Protein AF-A0A948F9Q5-F1 (afdb_monomer)

Nearest PDB structures (foldseek):
  5nik-assembly1_J  TM=5.880E-01  e=9.336E-04  Escherichia coli K-12
  5ws4-assembly1_B  TM=8.488E-01  e=9.888E-02  Acinetobacter baumannii
  5c59-assembly6_F  TM=6.216E-01  e=3.852E-01  Escherichia coli 536
  5c59-assembly2_B  TM=6.598E-01  e=6.061E-01  Escherichia coli 536
  3e0j-assembly1_H  TM=4.168E-01  e=5.847E+00  Homo sapiens

Mean predicted aligned error: 11.66 Å

Foldseek 3Di:
DVVVVVVVVVVVVCVVPVVVNVVVVVVVVVVVVVVVVVVVVVVVVVVVVVVVVVLQPPDDDDDDQDPPDPVDDDDDPPRPRPDDVVNQVVVVVVPPDPDTKDKDWDWDWDDDDPDIDIDIDIDMDQCVCVNRVDDDPDDDTDDPVNVVVPPD

Radius of gyration: 31.32 Å; Cα contacts (8 Å, |Δi|>4): 80; chains: 1; bounding box: 68×40×80 Å

pLDDT: mean 83.12, std 12.43, range [38.78, 97.75]

Sequence (152 aa):
MFRQDLFKNSSESLRRNKSRSALTILGIVIGIAAVIMMLSIGQSAEGLILNEVANLGSDLVFVEPSSGDPTSGPPSPFIEQTITNDDRDAVKKSGFFSEVTSVVTSSATVTRGEETVISQINGADPELSLIFPADIDRGRDLADSDVESYAK

Secondary structure (DSSP, 8-state):
-HHHHHHHHHHHHHHHTHHHHHHHHHHHHHHHHHHHHHHHHHHHHHHHHHHHHHHT-TT--------S-TTS-SPPTT------HHHHHHHHHTSS-S----EEEEEEEEEETTEEEEEEEEEE-TTHHHHS----SSS----HHHHHHH--

Solvent-accessible surface area (backbone atoms only — not comparable to full-atom values): 9714 Å² total; per-residue (Å²): 109,73,73,58,55,51,54,50,55,52,55,50,55,47,64,72,42,45,69,63,50,50,53,55,51,49,51,51,52,52,51,53,49,52,53,52,53,52,51,54,52,52,55,49,54,50,51,53,53,51,49,56,52,55,70,63,45,98,85,71,82,89,87,75,77,70,75,90,46,100,82,66,72,76,88,58,97,76,54,73,79,76,74,50,71,67,56,52,52,51,53,50,68,64,67,84,50,96,75,77,64,62,78,49,79,45,78,44,82,48,72,60,90,93,49,73,46,80,42,80,45,75,48,63,47,52,57,43,50,77,76,52,75,67,89,74,90,75,89,77,79,67,46,70,70,58,56,65,72,65,75,118

Structure (mmCIF, N/CA/C/O backbone):
data_AF-A0A948F9Q5-F1
#
_entry.id   AF-A0A948F9Q5-F1
#
loop_
_atom_site.group_PDB
_atom_site.id
_atom_site.type_symbol
_atom_site.label_atom_id
_atom_site.label_alt_id
_atom_site.label_comp_id
_atom_site.label_asym_id
_atom_site.label_entity_id
_atom_site.label_seq_id
_atom_site.pdbx_PDB_ins_code
_atom_site.Cartn_x
_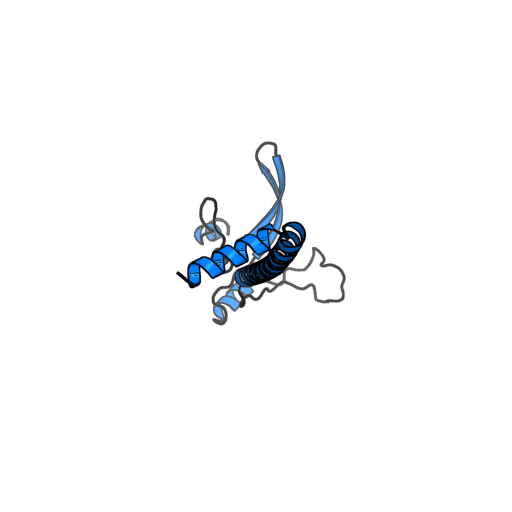atom_site.Cartn_y
_atom_site.Cartn_z
_atom_site.occupancy
_atom_site.B_iso_or_equiv
_atom_site.auth_seq_id
_atom_site.auth_comp_id
_atom_site.auth_asym_id
_atom_site.auth_atom_id
_atom_site.pdbx_PDB_model_num
ATOM 1 N N . MET A 1 1 ? -39.677 -21.533 41.665 1.00 62.62 1 MET A N 1
ATOM 2 C CA . MET A 1 1 ? -40.287 -20.401 42.389 1.00 62.62 1 MET A CA 1
ATOM 3 C C . MET A 1 1 ? -39.220 -19.396 42.825 1.00 62.62 1 MET A C 1
ATOM 5 O O . MET A 1 1 ? -39.075 -18.400 42.137 1.00 62.62 1 MET A O 1
ATOM 9 N N . PHE A 1 2 ? -38.325 -19.735 43.765 1.00 73.25 2 PHE A N 1
ATOM 10 C CA . PHE A 1 2 ? -37.250 -18.847 44.267 1.00 73.25 2 PHE A CA 1
ATOM 11 C C . PHE A 1 2 ? -36.438 -18.058 43.215 1.00 73.25 2 PHE A C 1
ATOM 13 O O . PHE A 1 2 ? -36.174 -16.873 43.398 1.00 73.25 2 PHE A O 1
ATOM 20 N N . ARG A 1 3 ? -36.042 -18.680 42.091 1.00 71.31 3 ARG A N 1
ATOM 21 C CA . ARG A 1 3 ? -35.255 -17.996 41.038 1.00 71.31 3 ARG A CA 1
ATOM 22 C C . ARG A 1 3 ? -36.038 -16.889 40.317 1.00 71.31 3 ARG A C 1
ATOM 24 O O . ARG A 1 3 ? -35.433 -15.914 39.885 1.00 71.31 3 ARG A O 1
ATOM 31 N N . GLN A 1 4 ? -37.357 -17.034 40.187 1.00 80.75 4 GLN A N 1
ATOM 32 C CA . GLN A 1 4 ? -38.214 -16.036 39.538 1.00 80.75 4 GLN A CA 1
ATOM 33 C C . GLN A 1 4 ? -38.467 -14.845 40.467 1.00 80.75 4 GLN A C 1
ATOM 35 O O . GLN A 1 4 ? -38.426 -13.704 40.012 1.00 80.75 4 GLN A O 1
ATOM 40 N N . ASP A 1 5 ? -38.637 -15.102 41.765 1.00 83.19 5 ASP A N 1
ATOM 41 C CA . ASP A 1 5 ? -38.868 -14.059 42.771 1.00 83.19 5 ASP A CA 1
ATOM 42 C C . ASP A 1 5 ? -37.640 -13.149 42.940 1.00 83.19 5 ASP A C 1
ATOM 44 O O . ASP A 1 5 ? -37.773 -11.927 43.013 1.00 83.19 5 ASP A O 1
ATOM 48 N N . LEU A 1 6 ? -36.430 -13.723 42.896 1.00 86.56 6 LEU A N 1
ATOM 49 C CA . LEU A 1 6 ? -35.174 -12.963 42.923 1.00 86.56 6 LEU A CA 1
ATOM 50 C C . LEU A 1 6 ? -35.042 -12.024 41.718 1.00 86.56 6 LEU A C 1
ATOM 52 O O . LEU A 1 6 ? -34.763 -10.839 41.888 1.00 86.56 6 LEU A O 1
ATOM 56 N N . PHE A 1 7 ? -35.295 -12.524 40.504 1.00 86.25 7 PHE A N 1
ATOM 57 C CA . PHE A 1 7 ? -35.206 -11.709 39.290 1.00 86.25 7 PHE A CA 1
ATOM 58 C C . PHE A 1 7 ? -36.232 -10.566 39.298 1.00 86.25 7 PHE A C 1
ATOM 60 O O . PHE A 1 7 ? -35.916 -9.430 38.937 1.00 86.25 7 PHE A O 1
ATOM 67 N N . LYS A 1 8 ? -37.451 -10.848 39.776 1.00 84.62 8 LYS A N 1
ATOM 68 C CA . LYS A 1 8 ? -38.533 -9.867 39.896 1.00 84.62 8 LYS A CA 1
ATOM 69 C C . LYS A 1 8 ? -38.165 -8.753 40.884 1.00 84.62 8 LYS A C 1
ATOM 71 O O . LYS A 1 8 ? -38.186 -7.585 40.494 1.00 84.62 8 LYS A O 1
ATOM 76 N N . ASN A 1 9 ? -37.695 -9.108 42.081 1.00 83.38 9 ASN A N 1
ATOM 77 C CA . ASN A 1 9 ? -37.261 -8.155 43.111 1.00 83.38 9 ASN A CA 1
ATOM 78 C C . ASN A 1 9 ? -36.062 -7.295 42.672 1.00 83.38 9 ASN A C 1
ATOM 80 O O . ASN A 1 9 ? -36.019 -6.089 42.941 1.00 83.38 9 ASN A O 1
ATOM 84 N N . SER A 1 10 ? -35.091 -7.877 41.963 1.00 85.88 10 SER A N 1
ATOM 85 C CA . SER A 1 10 ? -33.959 -7.120 41.417 1.00 85.88 10 SER A CA 1
ATOM 86 C C . SER A 1 10 ? -34.407 -6.141 40.327 1.00 85.88 10 SER A C 1
ATOM 88 O O . SER A 1 10 ? -34.011 -4.975 40.351 1.00 85.88 10 SER A O 1
ATOM 90 N N . SER A 1 11 ? -35.283 -6.569 39.410 1.00 84.25 11 SER A N 1
ATOM 91 C CA . SER A 1 11 ? -35.809 -5.712 38.335 1.00 84.25 11 SER A CA 1
ATOM 92 C C . SER A 1 11 ? -36.638 -4.530 38.860 1.00 84.25 11 SER A C 1
ATOM 94 O O . SER A 1 11 ? -36.554 -3.417 38.335 1.00 84.25 11 SER A O 1
ATOM 96 N N . GLU A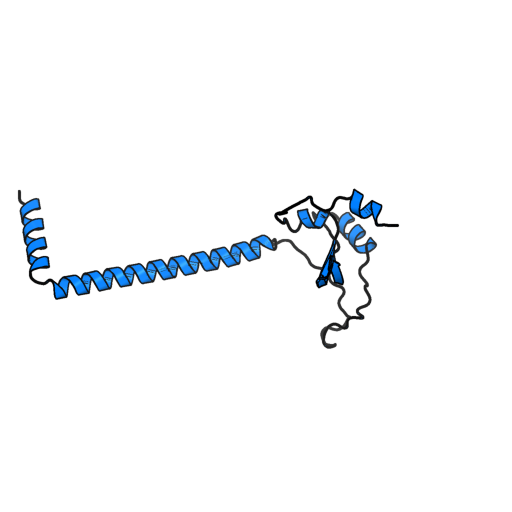 1 12 ? -37.395 -4.742 39.938 1.00 85.06 12 GLU A N 1
ATOM 97 C CA . GLU A 1 12 ? -38.174 -3.704 40.610 1.00 85.06 12 GLU A CA 1
ATOM 98 C C . GLU A 1 12 ? -37.262 -2.689 41.309 1.00 85.06 12 GLU A C 1
ATOM 100 O O . GLU A 1 12 ? -37.464 -1.477 41.205 1.00 85.06 12 GLU A O 1
ATOM 105 N N . SER A 1 13 ? -36.179 -3.170 41.924 1.00 82.06 13 SER A N 1
ATOM 106 C CA . SER A 1 13 ? -35.166 -2.327 42.566 1.00 82.06 13 SER A CA 1
ATOM 107 C C . SER A 1 13 ? -34.407 -1.444 41.560 1.00 82.06 13 SER A C 1
ATOM 109 O O . SER A 1 13 ? -34.185 -0.261 41.826 1.00 82.06 13 SER A O 1
ATOM 111 N N . LEU A 1 14 ? -34.084 -1.973 40.372 1.00 84.38 14 LEU A N 1
ATOM 112 C CA . 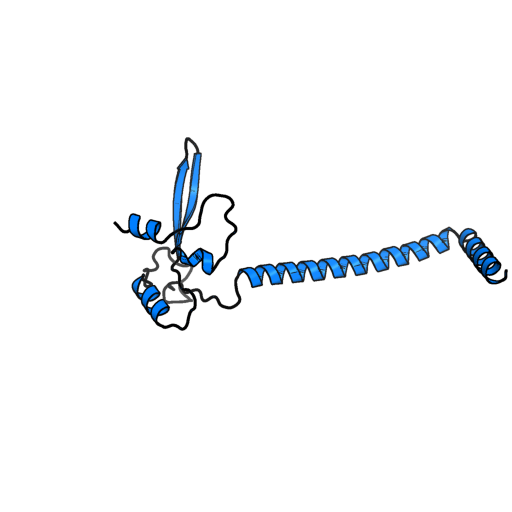LEU A 1 14 ? -33.536 -1.209 39.236 1.00 84.38 14 LEU A CA 1
ATOM 113 C C . LEU A 1 14 ? -34.523 -0.136 38.738 1.00 84.38 14 LEU A C 1
ATOM 115 O O . LEU A 1 14 ? -34.139 1.005 38.478 1.00 84.38 14 LEU A O 1
ATOM 119 N N . ARG A 1 15 ? -35.819 -0.467 38.658 1.00 83.19 15 ARG A N 1
ATOM 120 C CA . ARG A 1 15 ? -36.883 0.474 38.262 1.00 83.19 15 ARG A CA 1
ATOM 121 C C . ARG A 1 15 ? -37.165 1.563 39.294 1.00 83.19 15 ARG A C 1
ATOM 123 O O . ARG A 1 15 ? -37.684 2.610 38.913 1.00 83.19 15 ARG A O 1
ATOM 130 N N . ARG A 1 16 ? -36.841 1.342 40.567 1.00 87.12 16 ARG A N 1
ATOM 131 C CA . ARG A 1 16 ? -37.009 2.328 41.644 1.00 87.12 16 ARG A CA 1
ATOM 132 C C . ARG A 1 16 ? -35.911 3.400 41.638 1.00 87.12 16 ARG A C 1
ATOM 134 O O . ARG A 1 16 ? -36.189 4.538 41.992 1.00 87.12 16 ARG A O 1
ATOM 141 N N . ASN A 1 17 ? -34.706 3.073 41.161 1.00 86.94 17 ASN A N 1
ATOM 142 C CA . ASN A 1 17 ? -33.564 3.994 41.045 1.00 86.94 17 ASN A CA 1
ATOM 143 C C . ASN A 1 17 ? -33.161 4.261 39.581 1.00 86.94 17 ASN A C 1
ATOM 145 O O . ASN A 1 17 ? -31.984 4.172 39.224 1.00 86.94 17 ASN A O 1
ATOM 149 N N . LYS A 1 18 ? -34.135 4.623 38.733 1.00 85.12 18 LYS A N 1
ATOM 150 C CA . LYS A 1 18 ? -33.959 4.752 37.271 1.00 85.12 18 LYS A CA 1
ATOM 151 C C . LYS A 1 18 ? -32.745 5.585 36.861 1.00 85.12 18 LYS A C 1
ATOM 153 O O . LYS A 1 18 ? -31.978 5.139 36.020 1.00 85.12 18 LYS A O 1
ATOM 158 N N . SER A 1 19 ? -32.546 6.760 37.459 1.00 90.00 19 SER A N 1
ATOM 159 C CA . SER A 1 19 ? -31.468 7.678 37.065 1.00 90.00 19 SER A CA 1
ATOM 160 C C . SER A 1 19 ? -30.086 7.101 37.357 1.00 90.00 19 SER A C 1
ATOM 162 O O . SER A 1 19 ? -29.201 7.142 36.507 1.00 90.00 19 SER A O 1
ATOM 164 N N . ARG A 1 20 ? -29.908 6.510 38.546 1.00 92.12 20 ARG A N 1
ATOM 165 C CA . ARG A 1 20 ? -28.632 5.910 38.951 1.00 92.12 20 ARG A CA 1
ATOM 166 C C . ARG A 1 20 ? -28.316 4.690 38.092 1.00 92.12 20 ARG A C 1
ATOM 168 O O . ARG A 1 20 ? -27.211 4.589 37.577 1.00 92.12 20 ARG A O 1
ATOM 175 N N . SER A 1 21 ? -29.295 3.808 37.899 1.00 90.88 21 SER A N 1
ATOM 176 C CA . SER A 1 21 ? -29.140 2.610 37.073 1.00 90.88 21 SER A CA 1
ATOM 177 C C . SER A 1 21 ? -28.896 2.931 35.596 1.00 90.88 21 SER A C 1
ATOM 179 O O . SER A 1 21 ? -28.063 2.285 34.966 1.00 90.88 21 SER A O 1
ATOM 181 N N . ALA A 1 22 ? -29.568 3.946 35.042 1.00 91.31 22 ALA A N 1
ATOM 182 C CA . ALA A 1 22 ? -29.355 4.374 33.662 1.00 91.31 22 ALA A CA 1
ATOM 183 C C . ALA A 1 22 ? -27.938 4.920 33.450 1.00 91.31 22 ALA A C 1
ATOM 185 O O . ALA A 1 22 ? -27.276 4.528 32.494 1.00 91.31 22 ALA A O 1
ATOM 186 N N . LEU A 1 23 ? -27.444 5.764 34.363 1.00 93.69 23 LEU A N 1
ATOM 187 C CA . LEU A 1 23 ? -26.121 6.375 34.232 1.00 93.69 23 LEU A CA 1
ATOM 188 C C . LEU A 1 23 ? -24.987 5.343 34.358 1.00 93.69 23 LEU A C 1
ATOM 190 O O . LEU A 1 23 ? -24.006 5.420 33.623 1.00 93.69 23 LEU A O 1
ATOM 194 N N . THR A 1 24 ? -25.138 4.335 35.227 1.00 94.12 24 THR A N 1
ATOM 195 C CA . THR A 1 24 ? -24.158 3.241 35.345 1.00 94.12 24 THR A CA 1
ATOM 196 C C . THR A 1 24 ? -24.129 2.352 34.106 1.00 94.12 24 THR A C 1
ATOM 198 O O . THR A 1 24 ? -23.053 1.982 33.646 1.00 94.12 24 THR A O 1
ATOM 201 N N . ILE A 1 25 ? -25.298 2.026 33.542 1.00 94.50 25 ILE A N 1
ATOM 202 C CA . ILE A 1 25 ? -25.381 1.225 32.314 1.00 94.50 25 ILE A CA 1
ATOM 203 C C . ILE A 1 25 ? -24.786 2.010 31.144 1.00 94.50 25 ILE A C 1
ATOM 205 O O . ILE A 1 25 ? -23.995 1.461 30.382 1.00 94.50 25 ILE A O 1
ATOM 209 N N . LEU A 1 26 ? -25.107 3.300 31.037 1.00 95.75 26 LEU A N 1
ATOM 210 C CA . LEU A 1 26 ? -24.575 4.170 29.994 1.00 95.75 26 LEU A CA 1
ATOM 211 C C . LEU A 1 26 ? -23.044 4.254 30.055 1.00 95.75 26 LEU A C 1
ATOM 213 O O . LEU A 1 26 ? -22.392 4.132 29.023 1.00 95.75 26 LEU A O 1
ATOM 217 N N . GLY A 1 27 ? -22.468 4.386 31.253 1.00 96.69 27 GLY A N 1
ATOM 218 C CA . GLY A 1 27 ? -21.015 4.386 31.436 1.00 96.69 27 GLY A CA 1
ATOM 219 C C . GLY A 1 27 ? -20.353 3.093 30.951 1.00 96.69 27 GLY A C 1
ATOM 220 O O . GLY A 1 27 ? -19.350 3.149 30.244 1.00 96.69 27 GLY A O 1
ATOM 221 N N . ILE A 1 28 ? -20.941 1.933 31.265 1.00 96.88 28 ILE A N 1
ATOM 222 C CA . ILE A 1 28 ? -20.437 0.629 30.803 1.00 96.88 28 ILE A CA 1
ATOM 223 C C . ILE A 1 28 ? -20.529 0.517 29.277 1.00 96.88 28 ILE A C 1
ATOM 225 O O . ILE A 1 28 ? -19.568 0.100 28.636 1.00 96.88 28 ILE A O 1
ATOM 229 N N . VAL A 1 29 ? -21.660 0.914 28.686 1.00 97.12 29 VAL A N 1
ATOM 230 C CA . VAL A 1 29 ? -21.872 0.845 27.232 1.00 97.12 29 VAL A CA 1
ATOM 231 C C . VAL A 1 29 ? -20.885 1.741 26.490 1.00 97.12 29 VAL A C 1
ATOM 233 O O . VAL A 1 29 ? -20.244 1.276 25.553 1.00 97.12 29 VAL A O 1
ATOM 236 N N . ILE A 1 30 ? -20.714 2.993 26.925 1.00 97.19 30 ILE A N 1
ATOM 237 C CA . ILE A 1 30 ? -19.758 3.921 26.306 1.00 97.19 30 ILE A CA 1
ATOM 238 C C . ILE A 1 30 ? -18.324 3.409 26.486 1.00 97.19 30 ILE A C 1
ATOM 240 O O . ILE A 1 30 ? -17.548 3.446 25.535 1.00 97.19 30 ILE A O 1
ATOM 244 N N . GLY A 1 31 ? -17.980 2.888 27.668 1.00 97.25 31 GLY A N 1
ATOM 245 C CA . GLY A 1 31 ? -16.650 2.341 27.939 1.00 97.25 31 GLY A CA 1
ATOM 246 C C . GLY A 1 31 ? -16.301 1.163 27.029 1.00 97.25 31 GLY A C 1
ATOM 247 O O . GLY A 1 31 ? -15.251 1.165 26.392 1.00 97.25 31 GLY A O 1
ATOM 248 N N . ILE A 1 32 ? -17.200 0.183 26.910 1.00 97.44 32 ILE A N 1
ATOM 249 C CA . ILE A 1 32 ? -16.991 -0.980 26.036 1.00 97.44 32 ILE A CA 1
ATOM 250 C C . ILE A 1 32 ? -16.977 -0.551 24.563 1.00 97.44 32 ILE A C 1
ATOM 252 O O . ILE A 1 32 ? -16.115 -0.999 23.810 1.00 97.44 32 ILE A O 1
ATOM 256 N N . ALA A 1 33 ? -17.877 0.350 24.156 1.00 97.69 33 ALA A N 1
ATOM 257 C CA . ALA A 1 33 ? -17.912 0.858 22.788 1.00 97.69 33 ALA A CA 1
ATOM 258 C C . ALA A 1 33 ? -16.602 1.564 22.407 1.00 97.69 33 ALA A C 1
ATOM 260 O O . ALA A 1 33 ? -16.068 1.302 21.333 1.00 97.69 33 ALA A O 1
ATOM 261 N N . ALA A 1 34 ? -16.052 2.408 23.286 1.00 97.50 34 ALA A N 1
ATOM 262 C CA . ALA A 1 34 ? -14.789 3.104 23.044 1.00 97.50 34 ALA A CA 1
ATOM 263 C C . ALA A 1 34 ? -13.615 2.133 22.852 1.00 97.50 34 ALA A C 1
ATOM 265 O O . ALA A 1 34 ? -12.822 2.305 21.927 1.00 97.50 34 ALA A O 1
ATOM 266 N N . VAL A 1 35 ? -13.536 1.086 23.679 1.00 97.56 35 VAL A N 1
ATOM 267 C CA . VAL A 1 35 ? -12.487 0.062 23.568 1.00 97.56 35 VAL A CA 1
ATOM 268 C C . VAL A 1 35 ? -12.620 -0.726 22.265 1.00 97.56 35 VAL A C 1
ATOM 270 O O . VAL A 1 35 ? -11.631 -0.892 21.558 1.00 97.56 35 VAL A O 1
ATOM 273 N N . ILE A 1 36 ? -13.831 -1.169 21.909 1.00 97.44 36 ILE A N 1
ATOM 274 C CA . ILE A 1 36 ? -14.065 -1.898 20.652 1.00 97.44 36 ILE A CA 1
ATOM 275 C C . ILE A 1 36 ? -13.693 -1.024 19.451 1.00 97.44 36 ILE A C 1
ATOM 277 O O . ILE A 1 36 ? -12.952 -1.478 18.585 1.00 97.44 36 ILE A O 1
ATOM 281 N N . MET A 1 37 ? -14.144 0.235 19.422 1.00 97.75 37 MET A N 1
ATOM 282 C CA . MET A 1 37 ? -13.821 1.164 18.334 1.00 97.75 37 MET A CA 1
ATOM 283 C C . MET A 1 37 ? -12.310 1.349 18.175 1.00 97.75 37 MET A C 1
ATOM 285 O O . MET A 1 37 ? -11.801 1.266 17.061 1.00 97.75 37 MET A O 1
ATOM 289 N N . MET A 1 38 ? -11.587 1.558 19.277 1.00 97.25 38 MET A N 1
ATOM 290 C CA . MET A 1 38 ? -10.134 1.728 19.243 1.00 97.25 38 MET A CA 1
ATOM 291 C C . MET A 1 38 ? -9.423 0.486 18.692 1.00 97.25 38 MET A C 1
ATOM 293 O O . MET A 1 38 ? -8.535 0.616 17.852 1.00 97.25 38 MET A O 1
ATOM 297 N N . LEU A 1 39 ? -9.834 -0.711 19.121 1.00 97.06 39 LEU A N 1
ATOM 298 C CA . LEU A 1 39 ? -9.265 -1.968 18.632 1.00 97.06 39 LEU A CA 1
ATOM 299 C C . LEU A 1 39 ? -9.544 -2.178 17.141 1.00 97.06 39 LEU A C 1
ATOM 301 O O . LEU A 1 39 ? -8.632 -2.525 16.397 1.00 97.06 39 LEU A O 1
ATOM 305 N N . SER A 1 40 ? -10.774 -1.919 16.693 1.00 97.38 40 SER A N 1
ATOM 306 C CA . SER A 1 40 ? -11.141 -2.030 15.279 1.00 97.38 40 SER A CA 1
ATOM 307 C C . SER A 1 40 ? -10.355 -1.059 14.399 1.00 97.38 40 SER A C 1
ATOM 309 O O . SER A 1 40 ? -9.899 -1.445 13.327 1.00 97.38 40 SER A O 1
ATOM 311 N N . ILE A 1 41 ? -10.155 0.185 14.848 1.00 97.06 41 ILE A N 1
ATOM 312 C CA . ILE A 1 41 ? -9.333 1.162 14.120 1.00 97.06 41 ILE A CA 1
ATOM 313 C C . ILE A 1 41 ? -7.878 0.692 14.053 1.00 97.06 41 ILE A C 1
ATOM 315 O O . ILE A 1 41 ? -7.286 0.742 12.979 1.00 97.06 41 ILE A O 1
ATOM 319 N N . GLY A 1 42 ? -7.318 0.206 15.166 1.00 95.38 42 GLY A N 1
ATOM 320 C CA . GLY A 1 42 ? -5.942 -0.293 15.211 1.00 95.38 42 GLY A CA 1
ATOM 321 C C . GLY A 1 42 ? -5.709 -1.454 14.244 1.00 95.38 42 GLY A C 1
ATOM 322 O O . GLY A 1 42 ? -4.798 -1.391 13.426 1.00 95.38 42 GLY A O 1
ATOM 323 N N . GLN A 1 43 ? -6.586 -2.460 14.273 1.00 95.62 43 GLN A N 1
ATOM 324 C CA . GLN A 1 43 ? -6.509 -3.615 13.371 1.00 95.62 43 GLN A CA 1
ATOM 325 C C . GLN A 1 43 ? -6.711 -3.227 11.902 1.00 95.62 43 GLN A C 1
ATOM 327 O O . GLN A 1 43 ? -6.051 -3.772 11.024 1.00 95.62 43 GLN A O 1
ATOM 332 N N . SER A 1 44 ? -7.603 -2.272 11.626 1.00 94.94 44 SER A N 1
ATOM 333 C CA . SER A 1 44 ? -7.811 -1.760 10.270 1.00 94.94 44 SER A CA 1
ATOM 334 C C . SER A 1 44 ? -6.569 -1.034 9.752 1.00 94.94 44 SER A C 1
ATOM 336 O O . SER A 1 44 ? -6.114 -1.306 8.648 1.00 94.94 44 SER A O 1
ATOM 338 N N . ALA A 1 45 ? -5.981 -0.145 10.558 1.00 95.06 45 ALA A N 1
ATOM 339 C CA . ALA A 1 45 ? -4.767 0.577 10.187 1.00 95.06 45 ALA A CA 1
ATOM 340 C C . ALA A 1 45 ? -3.586 -0.375 9.950 1.00 95.06 45 ALA A C 1
ATOM 342 O O . ALA A 1 45 ? -2.878 -0.232 8.958 1.00 95.06 45 ALA A 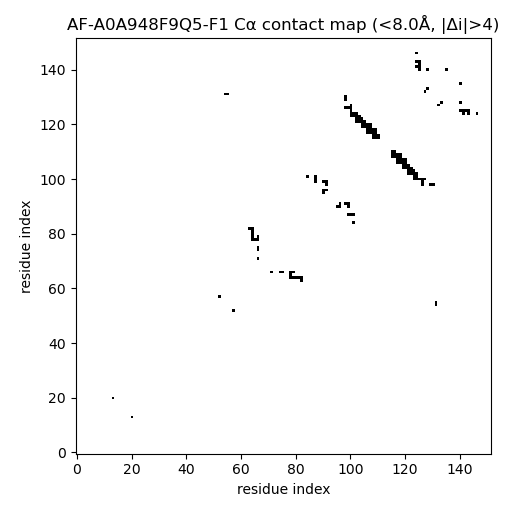O 1
ATOM 343 N N . GLU A 1 46 ? -3.410 -1.371 10.821 1.00 92.81 46 GLU A N 1
ATOM 344 C CA . GLU A 1 46 ? -2.409 -2.425 10.642 1.00 92.81 46 GLU A CA 1
ATOM 345 C C . GLU A 1 46 ? -2.638 -3.192 9.334 1.00 92.81 46 GLU A C 1
ATOM 347 O O . GLU A 1 46 ? -1.718 -3.316 8.531 1.00 92.81 46 GLU A O 1
ATOM 352 N N . GLY A 1 47 ? -3.872 -3.634 9.074 1.00 93.50 47 GLY A N 1
ATOM 353 C CA . GLY A 1 47 ? -4.221 -4.334 7.839 1.00 93.50 47 GLY A CA 1
ATOM 354 C C . GLY A 1 47 ? -3.992 -3.495 6.580 1.00 93.50 47 GLY A C 1
ATOM 355 O O . GLY A 1 47 ? -3.500 -4.016 5.585 1.00 93.50 47 GLY A O 1
ATOM 356 N N . LEU A 1 48 ? -4.296 -2.194 6.617 1.00 90.62 48 LEU A N 1
ATOM 357 C CA . LEU A 1 48 ? -4.032 -1.277 5.503 1.00 90.62 48 LEU A CA 1
ATOM 358 C C . LEU A 1 48 ? -2.533 -1.153 5.216 1.00 90.62 48 LEU A C 1
ATOM 360 O O . LEU A 1 48 ? -2.130 -1.262 4.064 1.00 90.62 48 LEU A O 1
ATOM 364 N N . ILE A 1 49 ? -1.711 -0.971 6.253 1.00 89.69 49 ILE A N 1
ATOM 365 C CA . ILE A 1 49 ? -0.253 -0.876 6.102 1.00 89.69 49 ILE A CA 1
ATOM 366 C C . ILE A 1 49 ? 0.313 -2.195 5.576 1.00 89.69 49 ILE A C 1
ATOM 368 O O . ILE A 1 49 ? 1.121 -2.189 4.654 1.00 89.69 49 ILE A O 1
ATOM 372 N N . LEU A 1 50 ? -0.117 -3.326 6.141 1.00 87.12 50 LEU A N 1
ATOM 373 C CA . LEU A 1 50 ? 0.341 -4.641 5.703 1.00 87.12 50 LEU A CA 1
ATOM 374 C C . LEU A 1 50 ? -0.048 -4.925 4.254 1.00 87.12 50 LEU A C 1
ATOM 376 O O . LEU A 1 50 ? 0.778 -5.456 3.526 1.00 87.12 50 LEU A O 1
ATOM 380 N N . ASN A 1 51 ? -1.256 -4.554 3.825 1.00 85.69 51 ASN A N 1
ATOM 381 C CA . ASN A 1 51 ? -1.673 -4.710 2.432 1.00 85.69 51 ASN A CA 1
ATOM 382 C C . ASN A 1 51 ? -0.864 -3.816 1.491 1.00 85.69 51 ASN A C 1
ATOM 384 O O . ASN A 1 51 ? -0.428 -4.288 0.450 1.00 85.69 51 ASN A O 1
ATOM 388 N N . GLU A 1 52 ? -0.613 -2.561 1.862 1.00 81.38 52 GLU A N 1
ATOM 389 C CA . GLU A 1 52 ? 0.202 -1.659 1.042 1.00 81.38 52 GLU A CA 1
ATOM 390 C C . GLU A 1 52 ? 1.639 -2.181 0.894 1.00 81.38 52 GLU A C 1
ATOM 392 O O . GLU A 1 52 ? 2.189 -2.226 -0.202 1.00 81.38 52 GLU A O 1
ATOM 397 N N . VAL A 1 53 ? 2.233 -2.657 1.991 1.00 78.94 53 VAL A N 1
ATOM 398 C CA . VAL A 1 53 ? 3.576 -3.253 1.980 1.00 78.94 53 VAL A CA 1
ATOM 399 C C . VAL A 1 53 ? 3.593 -4.591 1.235 1.00 78.94 53 VAL A C 1
ATOM 401 O O . VAL A 1 53 ? 4.549 -4.877 0.521 1.00 78.94 53 VAL A O 1
ATOM 404 N N . ALA A 1 54 ? 2.550 -5.412 1.369 1.00 73.19 54 ALA A N 1
ATOM 405 C CA . ALA A 1 54 ? 2.436 -6.675 0.647 1.00 73.19 54 ALA A CA 1
ATOM 406 C C . ALA A 1 54 ? 2.282 -6.458 -0.865 1.00 73.19 54 ALA A C 1
ATOM 408 O O . ALA A 1 54 ? 2.886 -7.201 -1.634 1.00 73.19 54 ALA A O 1
ATOM 409 N N . ASN A 1 55 ? 1.542 -5.425 -1.285 1.00 66.88 55 ASN A N 1
ATOM 410 C CA . ASN A 1 55 ? 1.385 -5.046 -2.693 1.00 66.88 55 ASN A CA 1
ATOM 411 C C . ASN A 1 55 ? 2.704 -4.595 -3.329 1.00 66.88 55 ASN A C 1
ATOM 413 O O . ASN A 1 55 ? 2.894 -4.774 -4.527 1.00 66.88 55 ASN A O 1
ATOM 417 N N . LEU A 1 56 ? 3.623 -4.033 -2.539 1.00 67.25 56 LEU A N 1
ATOM 418 C CA . LEU A 1 56 ? 4.964 -3.701 -3.013 1.00 67.25 56 LEU A CA 1
ATOM 419 C C . LEU A 1 56 ? 5.856 -4.935 -3.187 1.00 67.25 56 LEU A C 1
ATOM 421 O O . LEU A 1 56 ? 6.871 -4.819 -3.853 1.00 67.25 56 LEU A O 1
ATOM 425 N N . GLY A 1 57 ? 5.506 -6.095 -2.623 1.00 63.41 57 GLY A N 1
ATOM 426 C CA . GLY A 1 57 ? 6.360 -7.282 -2.631 1.00 63.41 57 GLY A CA 1
ATOM 427 C C . GLY A 1 57 ? 7.619 -7.094 -1.775 1.00 63.41 57 GLY A C 1
ATOM 428 O O . GLY A 1 57 ? 8.364 -6.126 -1.894 1.00 63.41 57 GLY A O 1
ATOM 429 N N . SER A 1 58 ? 7.915 -8.038 -0.882 1.00 61.88 58 SER A N 1
ATOM 430 C CA . SER A 1 58 ? 9.098 -7.939 -0.009 1.00 61.88 58 SER A CA 1
ATOM 431 C C . SER A 1 58 ? 10.425 -8.283 -0.703 1.00 61.88 58 SER A C 1
ATOM 433 O O . SER A 1 58 ? 11.441 -8.402 -0.023 1.00 61.88 58 SER A O 1
ATOM 435 N N . ASP A 1 59 ? 10.411 -8.494 -2.021 1.00 77.31 59 ASP A N 1
ATOM 436 C CA . ASP A 1 59 ? 11.532 -9.031 -2.805 1.00 77.31 59 ASP A CA 1
ATOM 437 C C . ASP A 1 59 ? 11.752 -8.246 -4.111 1.00 77.31 59 ASP A C 1
ATOM 439 O O . ASP A 1 59 ? 12.016 -8.813 -5.168 1.00 77.31 59 ASP A O 1
ATOM 443 N N . LEU A 1 60 ? 11.584 -6.919 -4.054 1.00 82.69 60 LEU A N 1
ATOM 444 C CA . LEU A 1 60 ? 11.843 -6.028 -5.184 1.00 82.69 60 LEU A CA 1
ATOM 445 C C . LEU A 1 60 ? 13.120 -5.219 -4.975 1.00 82.69 60 LEU A C 1
ATOM 447 O O . LEU A 1 60 ? 13.368 -4.665 -3.902 1.00 82.69 60 LEU A O 1
ATOM 451 N N . VAL A 1 61 ? 13.909 -5.104 -6.042 1.00 84.12 61 VAL A N 1
ATOM 452 C CA . VAL A 1 61 ? 15.104 -4.261 -6.091 1.00 84.12 61 VAL A CA 1
ATOM 453 C C . VAL A 1 61 ? 14.944 -3.269 -7.234 1.00 84.12 61 VAL A C 1
ATOM 455 O O . VAL A 1 61 ? 14.889 -3.657 -8.398 1.00 84.12 61 VAL A O 1
ATOM 458 N N . PHE A 1 62 ? 14.895 -1.981 -6.895 1.00 84.25 62 PHE A N 1
ATOM 459 C CA . PHE A 1 62 ? 14.877 -0.899 -7.874 1.00 84.25 62 PHE A CA 1
ATOM 460 C C . PHE A 1 62 ? 16.300 -0.426 -8.147 1.00 84.25 62 PHE A C 1
ATOM 462 O O . PHE A 1 62 ? 17.063 -0.149 -7.219 1.00 84.25 62 PHE A O 1
ATOM 469 N N . VAL A 1 63 ? 16.649 -0.326 -9.427 1.00 84.31 63 VAL A N 1
ATOM 470 C CA . VAL A 1 63 ? 17.941 0.193 -9.876 1.00 84.31 63 VAL A CA 1
ATOM 471 C C . VAL A 1 63 ? 17.675 1.407 -10.748 1.00 84.31 63 VAL A C 1
ATOM 473 O O . VAL A 1 63 ? 17.103 1.293 -11.827 1.00 84.31 63 VAL A O 1
ATOM 476 N N . GLU A 1 64 ? 18.096 2.571 -10.269 1.00 81.25 64 GLU A N 1
ATOM 477 C CA . GLU A 1 64 ? 17.970 3.836 -10.986 1.00 81.25 64 GLU A CA 1
ATOM 478 C C . GLU A 1 64 ? 19.364 4.420 -11.247 1.00 81.25 64 GLU A C 1
ATOM 480 O O . GLU A 1 64 ? 20.254 4.300 -10.393 1.00 81.25 64 GLU A O 1
ATOM 485 N N . PRO A 1 65 ? 19.590 5.055 -12.411 1.00 73.88 65 PRO A N 1
ATOM 486 C CA . PRO A 1 65 ? 20.849 5.728 -12.674 1.00 73.88 65 PRO A CA 1
ATOM 487 C C . PRO A 1 65 ? 20.973 6.921 -11.719 1.00 73.88 65 PRO A C 1
ATOM 489 O O . PRO A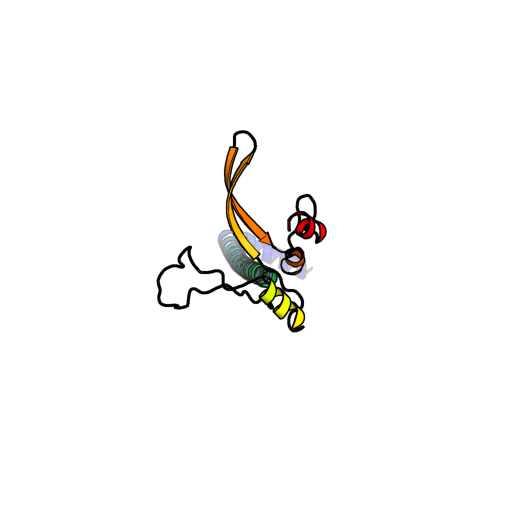 1 65 ? 20.200 7.875 -11.778 1.00 73.88 65 PRO A O 1
ATOM 492 N N . SER A 1 66 ? 21.948 6.865 -10.814 1.00 67.25 66 SER A N 1
ATOM 493 C CA . SER A 1 66 ? 22.248 7.970 -9.903 1.00 67.25 66 SER A CA 1
ATOM 494 C C . SER A 1 66 ? 23.263 8.911 -10.540 1.00 67.25 66 SER A C 1
ATOM 496 O O . SER A 1 66 ? 24.263 8.466 -11.110 1.00 67.25 66 SER A O 1
ATOM 498 N N . SER A 1 67 ? 23.046 10.219 -10.405 1.00 57.22 67 SER A N 1
ATOM 499 C CA . SER A 1 67 ? 23.968 11.259 -10.859 1.00 57.22 67 SER A CA 1
ATOM 500 C C . SER A 1 67 ? 25.197 11.364 -9.951 1.00 57.22 67 SER A C 1
ATOM 502 O O . SER A 1 67 ? 25.448 12.427 -9.408 1.00 57.22 67 SER A O 1
ATOM 504 N N . GLY A 1 68 ? 25.934 10.267 -9.748 1.00 55.75 68 GLY A N 1
ATOM 505 C CA . GLY A 1 68 ? 27.318 10.192 -9.247 1.00 55.75 68 GLY A CA 1
ATOM 506 C C . GLY A 1 68 ? 27.667 10.787 -7.873 1.00 55.75 68 GLY A C 1
ATOM 507 O O . GLY A 1 68 ? 28.700 10.422 -7.320 1.00 55.75 68 GLY A O 1
ATOM 508 N N . ASP A 1 69 ? 26.855 11.668 -7.295 1.00 55.44 69 ASP A N 1
ATOM 509 C CA . ASP A 1 69 ? 27.181 12.429 -6.099 1.00 55.44 69 ASP A CA 1
ATOM 510 C C . ASP A 1 69 ? 25.909 12.709 -5.272 1.00 55.44 69 ASP A C 1
ATOM 512 O O . ASP A 1 69 ? 25.096 13.561 -5.647 1.00 55.44 69 ASP A O 1
ATOM 516 N N . PRO A 1 70 ? 25.733 12.036 -4.118 1.00 55.34 70 PRO A N 1
ATOM 517 C CA . PRO A 1 70 ? 24.595 12.248 -3.224 1.00 55.34 70 PRO A CA 1
ATOM 518 C C . PRO A 1 70 ? 24.556 13.653 -2.592 1.00 55.34 70 PRO A C 1
ATOM 520 O O . PRO A 1 70 ? 23.605 13.971 -1.880 1.00 55.34 70 PRO A O 1
ATOM 523 N N . THR A 1 71 ? 25.569 14.499 -2.824 1.00 55.00 71 THR A N 1
ATOM 524 C CA . THR A 1 71 ? 25.631 15.893 -2.352 1.00 55.00 71 THR A CA 1
ATOM 525 C C . THR A 1 71 ? 25.281 16.929 -3.429 1.00 55.00 71 THR A C 1
ATOM 527 O O . THR A 1 71 ? 25.139 18.117 -3.126 1.00 55.00 71 THR A O 1
ATOM 530 N N . SER A 1 72 ? 25.082 16.498 -4.678 1.00 52.31 72 SER A N 1
ATOM 531 C CA . SER A 1 72 ? 24.959 17.372 -5.850 1.00 52.31 72 SER A CA 1
ATOM 532 C C . SER A 1 72 ? 23.514 17.759 -6.202 1.00 52.31 72 SER A C 1
ATOM 534 O O . SER A 1 72 ? 23.045 17.561 -7.312 1.00 52.31 72 SER A O 1
ATOM 536 N N . GLY A 1 73 ? 22.806 18.392 -5.263 1.00 55.56 73 GLY A N 1
ATOM 537 C CA . GLY A 1 73 ? 21.526 19.059 -5.546 1.00 55.56 73 GLY A CA 1
ATOM 538 C C . GLY A 1 73 ? 20.395 18.143 -6.059 1.00 55.56 73 GLY A C 1
ATOM 539 O O . GLY A 1 73 ? 20.513 16.921 -6.045 1.00 55.56 73 GLY A O 1
ATOM 540 N N . PRO A 1 74 ? 19.236 18.717 -6.436 1.00 52.75 74 PRO A N 1
ATOM 541 C CA . PRO A 1 74 ? 18.116 17.936 -6.948 1.00 52.75 74 PRO A CA 1
ATOM 542 C C . PRO A 1 74 ? 18.492 17.248 -8.272 1.00 52.75 74 PRO A C 1
ATOM 544 O O . PRO A 1 74 ? 19.216 17.853 -9.068 1.00 52.75 74 PRO A O 1
ATOM 547 N N . PRO A 1 75 ? 17.993 16.021 -8.523 1.00 53.44 75 PRO A N 1
ATOM 548 C CA . PRO A 1 75 ? 18.318 15.253 -9.719 1.00 53.44 75 PRO A CA 1
ATOM 549 C C . PRO A 1 75 ? 18.103 16.102 -10.974 1.00 53.44 75 PRO A C 1
ATOM 551 O O . PRO A 1 75 ? 17.004 16.587 -11.249 1.00 53.44 75 PRO A O 1
ATOM 554 N N . SER A 1 76 ? 19.193 16.338 -11.704 1.00 54.06 76 SER A N 1
ATOM 555 C CA . SER A 1 76 ? 19.162 17.067 -12.968 1.00 54.06 76 SER A CA 1
ATOM 556 C C . SER A 1 76 ? 18.364 16.254 -13.990 1.00 54.06 76 SER A C 1
ATOM 558 O O . SER A 1 76 ? 18.602 15.060 -14.102 1.00 54.06 76 SER A O 1
ATOM 560 N N . PRO A 1 77 ? 17.491 16.849 -14.818 1.00 53.53 77 PRO A N 1
ATOM 561 C CA . PRO A 1 77 ? 16.849 16.136 -15.929 1.00 53.53 77 PRO A CA 1
ATOM 562 C C . PRO A 1 77 ? 17.844 15.640 -17.002 1.00 53.53 77 PRO A C 1
ATOM 564 O O . PRO A 1 77 ? 17.441 14.977 -17.950 1.00 53.53 77 PRO A O 1
ATOM 567 N N . PHE A 1 78 ? 19.137 15.952 -16.850 1.00 53.94 78 PHE A N 1
ATOM 568 C CA . PHE A 1 78 ? 20.252 15.494 -17.679 1.00 53.94 78 PHE A CA 1
ATOM 569 C C . PHE A 1 78 ? 21.114 14.428 -16.976 1.00 53.94 78 PHE A C 1
ATOM 571 O O . PHE A 1 78 ? 22.336 14.443 -17.126 1.00 53.94 78 PHE A O 1
ATOM 578 N N . ILE A 1 79 ? 20.531 13.529 -16.173 1.00 60.19 79 ILE A N 1
ATOM 579 C CA . ILE A 1 79 ? 21.260 12.311 -15.783 1.00 60.19 79 ILE A CA 1
ATOM 580 C C . ILE A 1 79 ? 21.496 11.515 -17.067 1.00 60.19 79 ILE A C 1
ATOM 582 O O . ILE A 1 79 ? 20.539 11.135 -17.744 1.00 60.19 79 ILE A O 1
ATOM 586 N N . GLU A 1 80 ? 22.760 11.294 -17.431 1.00 61.00 80 GLU A N 1
ATOM 587 C CA . GLU A 1 80 ? 23.083 10.364 -18.509 1.00 61.00 80 GLU A CA 1
ATOM 588 C C . GLU A 1 80 ? 22.494 8.999 -18.147 1.00 61.00 80 GLU A C 1
ATOM 590 O O . GLU A 1 80 ? 22.782 8.452 -17.081 1.00 61.00 80 GLU A O 1
ATOM 595 N N . GLN A 1 81 ? 21.630 8.467 -19.013 1.00 66.81 81 GLN A N 1
ATOM 596 C CA . GLN A 1 81 ? 21.097 7.125 -18.826 1.00 66.81 81 GLN A CA 1
ATOM 597 C C . GLN A 1 81 ? 22.229 6.125 -19.044 1.00 66.81 81 GLN A C 1
ATOM 599 O O . GLN A 1 81 ? 22.570 5.779 -20.171 1.00 66.81 81 GLN A O 1
ATOM 604 N N . THR A 1 82 ? 22.849 5.716 -17.943 1.00 74.06 82 THR A N 1
ATOM 605 C CA . THR A 1 82 ? 23.925 4.723 -17.930 1.00 74.06 82 THR A CA 1
ATOM 606 C C . THR A 1 82 ? 23.397 3.295 -17.951 1.00 74.06 82 THR A C 1
ATOM 608 O O . THR A 1 82 ? 24.152 2.390 -18.286 1.00 74.06 82 THR A O 1
ATOM 611 N N . ILE A 1 83 ? 22.122 3.096 -17.605 1.00 81.31 83 ILE A N 1
ATOM 612 C CA . ILE A 1 83 ? 21.456 1.792 -17.623 1.00 81.31 83 ILE A CA 1
ATOM 613 C C . ILE A 1 83 ? 20.886 1.545 -19.016 1.00 81.31 83 ILE A C 1
ATOM 615 O O . ILE A 1 83 ? 20.117 2.356 -19.535 1.00 81.31 83 ILE A O 1
ATOM 619 N N . THR A 1 84 ? 21.247 0.407 -19.599 1.00 84.94 84 THR A N 1
ATOM 620 C CA . THR A 1 84 ? 20.821 -0.018 -20.934 1.00 84.94 84 THR A CA 1
ATOM 621 C C . THR A 1 84 ? 20.019 -1.321 -20.885 1.00 84.94 84 THR A C 1
ATOM 623 O O . THR A 1 84 ? 20.022 -2.044 -19.888 1.00 84.94 84 THR A O 1
ATOM 626 N N . ASN A 1 85 ? 19.346 -1.661 -21.990 1.00 84.25 85 ASN A N 1
ATOM 627 C CA . ASN A 1 85 ? 18.650 -2.949 -22.117 1.00 84.25 85 ASN A CA 1
ATOM 628 C C . ASN A 1 85 ? 19.616 -4.149 -22.045 1.00 84.25 85 ASN A C 1
ATOM 630 O O . ASN A 1 85 ? 19.222 -5.221 -21.587 1.00 84.25 85 ASN A O 1
ATOM 634 N N . ASP A 1 86 ? 20.885 -3.967 -22.427 1.00 86.88 86 ASP A N 1
ATOM 635 C CA . ASP A 1 86 ? 21.909 -5.011 -22.310 1.00 86.88 86 ASP A CA 1
ATOM 636 C C . ASP A 1 86 ? 22.202 -5.345 -20.837 1.00 86.88 86 ASP A C 1
ATOM 638 O O . ASP A 1 86 ? 22.392 -6.516 -20.493 1.00 86.88 86 ASP A O 1
ATOM 642 N N . ASP A 1 87 ? 22.181 -4.340 -19.953 1.00 86.50 87 ASP A N 1
ATOM 643 C CA . ASP A 1 87 ? 22.354 -4.534 -18.509 1.00 86.50 87 ASP A CA 1
ATOM 644 C C . ASP A 1 87 ? 21.185 -5.331 -17.922 1.00 86.50 87 ASP A C 1
ATOM 646 O O . ASP A 1 87 ? 21.397 -6.291 -17.177 1.00 86.50 87 ASP A O 1
ATOM 650 N N . ARG A 1 88 ? 19.948 -4.998 -18.316 1.00 87.88 88 ARG A N 1
ATOM 651 C CA . ARG A 1 88 ? 18.746 -5.765 -17.949 1.00 87.88 88 ARG A CA 1
ATOM 652 C C . ARG A 1 88 ? 18.882 -7.229 -18.375 1.00 87.88 88 ARG A C 1
ATOM 654 O O . ARG A 1 88 ? 18.671 -8.130 -17.562 1.00 87.88 88 ARG A O 1
ATOM 661 N N . ASP A 1 89 ? 19.275 -7.482 -19.621 1.00 87.69 89 ASP A N 1
ATOM 662 C CA . ASP A 1 89 ? 19.423 -8.840 -20.153 1.00 87.69 89 ASP A CA 1
ATOM 663 C C . ASP A 1 89 ? 20.545 -9.622 -19.453 1.00 87.69 89 ASP A C 1
ATOM 665 O O . ASP A 1 89 ? 20.426 -10.833 -19.240 1.00 87.69 89 ASP A O 1
ATOM 669 N N . ALA A 1 90 ? 21.634 -8.952 -19.068 1.00 88.44 90 ALA A N 1
ATOM 670 C CA . ALA A 1 90 ? 22.704 -9.549 -18.274 1.00 88.44 90 ALA A CA 1
ATOM 671 C C . ALA A 1 90 ? 22.219 -9.943 -16.868 1.00 88.44 90 ALA A C 1
ATOM 673 O O . ALA A 1 90 ? 22.517 -11.048 -16.404 1.00 88.44 90 ALA A O 1
ATOM 674 N N . VAL A 1 91 ? 21.422 -9.089 -16.216 1.00 88.81 91 VAL A N 1
ATOM 675 C CA . VAL A 1 91 ? 20.814 -9.380 -14.908 1.00 88.81 91 VAL A CA 1
ATOM 676 C C . VAL A 1 91 ? 19.822 -10.538 -15.017 1.00 88.81 91 VAL A C 1
ATOM 678 O O . VAL A 1 91 ? 19.891 -11.466 -14.209 1.00 88.81 91 VAL A O 1
ATOM 681 N N . LYS A 1 92 ? 18.982 -10.570 -16.057 1.00 86.88 92 LYS A N 1
ATOM 682 C CA . LYS A 1 92 ? 18.051 -11.682 -16.319 1.00 86.88 92 LYS A CA 1
ATOM 683 C C . LYS A 1 92 ? 18.790 -13.016 -16.494 1.00 86.88 92 LYS A C 1
ATOM 685 O O . LYS A 1 92 ? 18.377 -14.038 -15.954 1.00 86.88 92 LYS A O 1
ATOM 690 N N . LYS A 1 93 ? 19.946 -13.013 -17.171 1.00 89.12 93 LYS A N 1
ATOM 691 C CA . LYS A 1 93 ? 20.800 -14.207 -17.357 1.00 89.12 93 LYS A CA 1
ATOM 692 C C . LYS A 1 93 ? 21.510 -14.679 -16.087 1.00 89.12 93 LYS A C 1
ATOM 694 O O . LYS A 1 93 ? 21.957 -15.823 -16.049 1.00 89.12 93 LYS A O 1
ATOM 699 N N . SER A 1 94 ? 21.640 -13.830 -15.067 1.00 88.56 94 SER A N 1
ATOM 700 C CA . SER A 1 94 ? 22.328 -14.184 -13.819 1.00 88.56 94 SER A CA 1
ATOM 701 C C . SER A 1 94 ? 21.610 -15.282 -13.023 1.00 88.56 94 SER A C 1
ATOM 703 O O . SER A 1 94 ? 22.249 -15.983 -12.241 1.00 88.56 94 SER A O 1
ATOM 705 N N . GLY A 1 95 ? 20.297 -15.447 -13.233 1.00 84.81 95 GLY A N 1
ATOM 706 C CA . GLY A 1 95 ? 19.472 -16.461 -12.572 1.00 84.81 95 GLY A CA 1
ATOM 707 C C . GLY A 1 95 ? 19.183 -16.191 -11.091 1.00 84.81 95 GLY A C 1
ATOM 708 O O . GLY A 1 95 ? 18.574 -17.036 -10.441 1.00 84.81 95 GLY A O 1
ATOM 709 N N . PHE A 1 96 ? 19.612 -15.045 -10.548 1.00 86.44 96 PHE A N 1
ATOM 710 C CA . PHE A 1 96 ? 19.323 -14.656 -9.163 1.00 86.44 96 PHE A CA 1
ATOM 711 C C . PHE A 1 96 ? 17.930 -14.051 -8.976 1.00 86.44 96 PHE A C 1
ATOM 713 O O . PHE A 1 96 ? 17.403 -14.092 -7.869 1.00 86.44 96 PHE A O 1
ATOM 720 N N . PHE A 1 97 ? 17.347 -13.495 -10.037 1.00 86.56 97 PHE A N 1
ATOM 721 C CA . PHE A 1 97 ? 16.058 -12.813 -10.005 1.00 86.56 97 PHE A CA 1
ATOM 722 C C . PHE A 1 97 ? 15.040 -13.612 -10.810 1.00 86.56 97 PHE A C 1
ATOM 724 O O . PHE A 1 97 ? 15.351 -14.063 -11.913 1.00 86.56 97 PHE A O 1
ATOM 731 N N . SER A 1 98 ? 13.841 -13.785 -10.254 1.00 86.06 98 SER A N 1
ATOM 732 C CA . SER A 1 98 ? 12.747 -14.493 -10.926 1.00 86.06 98 SER A CA 1
ATOM 733 C C . SER A 1 98 ? 12.283 -13.742 -12.171 1.00 86.06 98 SER A C 1
ATOM 735 O O . SER A 1 98 ? 12.127 -14.347 -13.223 1.00 86.06 98 SER A O 1
ATOM 737 N N . GLU A 1 99 ? 12.121 -12.425 -12.048 1.00 87.50 99 GLU A N 1
ATOM 738 C CA . GLU A 1 99 ? 11.679 -11.539 -13.120 1.00 87.50 99 GLU A CA 1
ATOM 739 C C . GLU A 1 99 ? 12.507 -10.253 -13.103 1.00 87.50 99 GLU A C 1
ATOM 741 O O . GLU A 1 99 ? 12.928 -9.779 -12.045 1.00 87.50 99 GLU A O 1
ATOM 746 N N . VAL A 1 100 ? 12.763 -9.695 -14.286 1.00 88.44 100 VAL A N 1
ATOM 747 C CA . VAL A 1 100 ? 13.534 -8.460 -14.467 1.00 88.44 100 VAL A CA 1
ATOM 748 C C . VAL A 1 100 ? 12.867 -7.657 -15.576 1.00 88.44 100 VAL A C 1
ATOM 750 O O . VAL A 1 100 ? 12.758 -8.143 -16.699 1.00 88.44 100 VAL A O 1
ATOM 753 N N . THR A 1 101 ? 12.460 -6.429 -15.267 1.00 88.25 101 THR A N 1
ATOM 754 C CA . THR A 1 101 ? 11.850 -5.493 -16.220 1.00 88.25 101 THR A CA 1
ATOM 755 C C . THR A 1 101 ? 12.594 -4.168 -16.188 1.00 88.25 101 THR A C 1
ATOM 757 O O . THR A 1 101 ? 13.079 -3.745 -15.136 1.00 88.25 101 THR A O 1
ATOM 760 N N . SER A 1 102 ? 12.639 -3.482 -17.325 1.00 87.69 102 SER A N 1
ATOM 761 C CA . SER A 1 102 ? 13.016 -2.071 -17.374 1.00 87.69 102 SER A CA 1
ATOM 762 C C . SER A 1 102 ? 11.762 -1.202 -17.390 1.00 87.69 102 SER A C 1
ATOM 764 O O . SER A 1 102 ? 10.741 -1.591 -17.953 1.00 87.69 102 SER A O 1
ATOM 766 N N . VAL A 1 103 ? 11.828 -0.029 -16.756 1.00 86.06 103 VAL A N 1
ATOM 767 C CA . VAL A 1 103 ? 10.746 0.962 -16.781 1.00 86.06 103 VAL A CA 1
ATOM 768 C C . VAL A 1 103 ? 11.334 2.324 -17.116 1.00 86.06 103 VAL A C 1
ATOM 770 O O . VAL A 1 103 ? 12.279 2.779 -16.473 1.00 86.06 103 VAL A O 1
ATOM 773 N N . VAL A 1 104 ? 10.770 2.980 -18.126 1.00 85.50 104 VAL A N 1
ATOM 774 C CA . VAL A 1 104 ? 11.132 4.336 -18.537 1.00 85.50 104 VAL A CA 1
ATOM 775 C C . VAL A 1 104 ? 9.915 5.230 -18.391 1.00 85.50 104 VAL A C 1
ATOM 777 O O . VAL A 1 104 ? 8.896 5.039 -19.051 1.00 85.50 104 VAL A O 1
ATOM 780 N N . THR A 1 105 ? 10.042 6.245 -17.550 1.00 84.50 105 THR A N 1
ATOM 781 C CA . THR A 1 105 ? 8.975 7.207 -17.292 1.00 84.50 105 THR A CA 1
ATOM 782 C C . THR A 1 105 ? 9.234 8.494 -18.062 1.00 84.50 105 THR A C 1
ATOM 784 O O . THR A 1 105 ? 10.299 9.095 -17.933 1.00 84.50 105 THR A O 1
ATOM 787 N N . SER A 1 106 ? 8.256 8.953 -18.842 1.00 83.25 106 SER A N 1
ATOM 788 C CA . SER A 1 106 ? 8.332 10.217 -19.579 1.00 83.25 106 SER A CA 1
ATOM 789 C C . SER A 1 106 ? 6.993 10.946 -19.570 1.00 83.25 106 SER A C 1
ATOM 791 O O . SER A 1 106 ? 5.936 10.326 -19.587 1.00 83.25 106 SER A O 1
ATOM 793 N N . SER A 1 107 ? 7.018 12.275 -19.558 1.00 86.75 107 SER A N 1
ATOM 794 C CA . SER A 1 107 ? 5.803 13.089 -19.637 1.00 86.75 107 SER A CA 1
ATOM 795 C C . SER A 1 107 ? 5.549 13.508 -21.076 1.00 86.75 107 SER A C 1
ATOM 797 O O . SER A 1 107 ? 6.426 14.078 -21.725 1.00 86.75 107 SER A O 1
ATOM 799 N N . ALA A 1 108 ? 4.333 13.284 -21.563 1.00 88.25 108 ALA A N 1
ATOM 800 C CA . ALA A 1 108 ? 3.928 13.688 -22.900 1.00 88.25 108 ALA A CA 1
ATOM 801 C C . ALA A 1 108 ? 2.572 14.393 -22.884 1.00 88.25 108 ALA A C 1
ATOM 803 O O . ALA A 1 108 ? 1.698 14.125 -22.056 1.00 88.25 108 ALA A O 1
ATOM 804 N N . THR A 1 109 ? 2.390 15.297 -23.839 1.00 91.31 109 THR A N 1
ATOM 805 C CA . THR A 1 109 ? 1.095 15.922 -24.091 1.00 91.31 109 THR A CA 1
ATOM 806 C C . THR A 1 109 ? 0.232 14.954 -24.889 1.00 91.31 109 THR A C 1
ATOM 808 O O . THR A 1 109 ? 0.559 14.611 -26.024 1.00 91.31 109 THR A O 1
ATOM 811 N N . VAL A 1 110 ? -0.874 14.519 -24.294 1.00 91.94 110 VAL A N 1
ATOM 812 C CA . VAL A 1 110 ? -1.852 13.622 -24.904 1.00 91.94 110 VAL A CA 1
ATOM 813 C C . VAL A 1 110 ? -3.078 14.442 -25.289 1.00 91.94 110 VAL A C 1
ATOM 815 O O . VAL A 1 110 ? -3.702 15.085 -24.444 1.00 91.94 110 VAL A O 1
ATOM 818 N N . THR A 1 111 ? -3.433 14.404 -26.571 1.00 93.62 111 THR A N 1
ATOM 819 C CA . THR A 1 111 ? -4.614 15.089 -27.106 1.00 93.62 111 THR A CA 1
ATOM 820 C C . THR A 1 111 ? -5.613 14.063 -27.622 1.00 93.62 111 THR A C 1
ATOM 822 O O . THR A 1 111 ? -5.270 13.203 -28.434 1.00 93.62 111 THR A O 1
ATOM 825 N N . ARG A 1 112 ? -6.868 14.164 -27.176 1.00 93.25 112 ARG A N 1
ATOM 826 C CA . ARG A 1 112 ? -7.982 13.342 -27.658 1.00 93.25 112 ARG A CA 1
ATOM 827 C C . ARG A 1 112 ? -9.184 14.236 -27.945 1.00 93.25 112 ARG A C 1
ATOM 829 O O . ARG A 1 112 ? -9.822 14.745 -27.030 1.00 93.25 112 ARG A O 1
ATOM 836 N N . GLY A 1 113 ? -9.526 14.390 -29.223 1.00 93.12 113 GLY A N 1
ATOM 837 C CA . GLY A 1 113 ? -10.562 15.342 -29.630 1.00 93.12 113 GLY A CA 1
ATOM 838 C C . GLY A 1 113 ? -10.123 16.777 -29.328 1.00 93.12 113 GLY A C 1
ATOM 839 O O . GLY A 1 113 ? -9.059 17.188 -29.779 1.00 93.12 113 GLY A O 1
ATOM 840 N N . GLU A 1 114 ? -10.927 17.517 -28.563 1.00 93.44 114 GLU A N 1
ATOM 841 C CA . GLU A 1 114 ? -10.621 18.894 -28.136 1.00 93.44 114 GLU A CA 1
ATOM 842 C C . GLU A 1 114 ? -9.886 18.964 -26.784 1.00 93.44 114 GLU A C 1
ATOM 844 O O . GLU A 1 114 ? -9.392 20.024 -26.401 1.00 93.44 114 GLU A O 1
ATOM 849 N N . GLU A 1 115 ? -9.773 17.848 -26.057 1.00 93.12 115 GLU A N 1
ATOM 850 C CA . GLU A 1 115 ? -9.107 17.808 -24.755 1.00 93.12 115 GLU A CA 1
ATOM 851 C C . GLU A 1 115 ? -7.613 17.528 -24.916 1.00 93.12 115 GLU A C 1
ATOM 853 O O . GLU A 1 115 ? -7.202 16.594 -25.608 1.00 93.12 115 GLU A O 1
ATOM 858 N N . THR A 1 116 ? -6.790 18.340 -24.252 1.00 93.19 116 THR A N 1
ATOM 859 C CA . THR A 1 116 ? -5.336 18.167 -24.191 1.00 93.19 116 THR A CA 1
ATOM 860 C C . THR A 1 116 ? -4.891 18.159 -22.740 1.00 93.19 116 THR A C 1
ATOM 862 O O . THR A 1 116 ? -5.166 19.100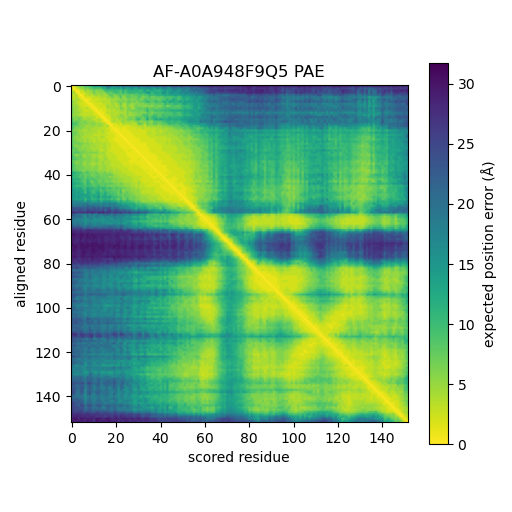 -21.997 1.00 93.19 116 THR A O 1
ATOM 865 N N . VAL A 1 117 ? -4.187 17.102 -22.348 1.00 95.06 117 VAL A N 1
ATOM 866 C CA . VAL A 1 117 ? -3.661 16.921 -20.994 1.00 95.06 117 VAL A CA 1
ATOM 867 C C . VAL A 1 117 ? -2.199 16.508 -21.061 1.00 95.06 117 VAL A C 1
ATOM 869 O O . VAL A 1 117 ? -1.778 15.808 -21.978 1.00 95.06 117 VAL A O 1
ATOM 872 N N . ILE A 1 118 ? -1.409 16.936 -20.083 1.00 91.12 118 ILE A N 1
ATOM 873 C CA . ILE A 1 118 ? -0.070 16.383 -19.880 1.00 91.12 118 ILE A CA 1
ATOM 874 C C . ILE A 1 118 ? -0.247 15.124 -19.041 1.00 91.12 118 ILE A C 1
ATOM 876 O O . ILE A 1 118 ? -0.843 15.178 -17.965 1.00 91.12 118 ILE A O 1
ATOM 880 N N . SER A 1 119 ? 0.235 13.997 -19.550 1.00 91.56 119 SER A N 1
ATOM 881 C CA . SER A 1 119 ? 0.146 12.704 -18.884 1.00 91.56 119 SER A CA 1
ATOM 882 C C . SER A 1 119 ? 1.526 12.067 -18.781 1.00 91.56 119 SER A C 1
ATOM 884 O O . SER A 1 119 ? 2.390 12.279 -19.635 1.00 91.56 119 SER A O 1
ATOM 886 N N . GLN A 1 120 ? 1.730 11.299 -17.716 1.00 88.38 120 GLN A N 1
ATOM 887 C CA . GLN A 1 120 ? 2.927 10.496 -17.531 1.00 88.38 120 GLN A CA 1
ATOM 888 C C . GLN A 1 120 ? 2.735 9.165 -18.259 1.00 88.38 120 GLN A C 1
ATOM 890 O O . GLN A 1 120 ? 1.775 8.439 -18.011 1.00 88.38 120 GLN A O 1
ATOM 895 N N . ILE A 1 121 ? 3.652 8.862 -19.166 1.00 88.06 121 ILE A N 1
ATOM 896 C CA . ILE A 1 121 ? 3.716 7.620 -19.921 1.00 88.06 121 ILE A CA 1
ATOM 897 C C . ILE A 1 121 ? 4.838 6.780 -19.319 1.00 88.06 121 ILE A C 1
ATOM 899 O O . ILE A 1 121 ? 5.979 7.233 -19.231 1.00 88.06 121 ILE A O 1
ATOM 903 N N . ASN A 1 122 ? 4.510 5.553 -18.923 1.00 87.75 122 ASN A N 1
ATOM 904 C CA . ASN A 1 122 ? 5.490 4.568 -18.481 1.00 87.75 122 ASN A CA 1
ATOM 905 C C . ASN A 1 122 ? 5.671 3.549 -19.613 1.00 87.75 122 ASN A C 1
ATOM 907 O O . ASN A 1 122 ? 4.709 2.892 -20.009 1.00 87.75 1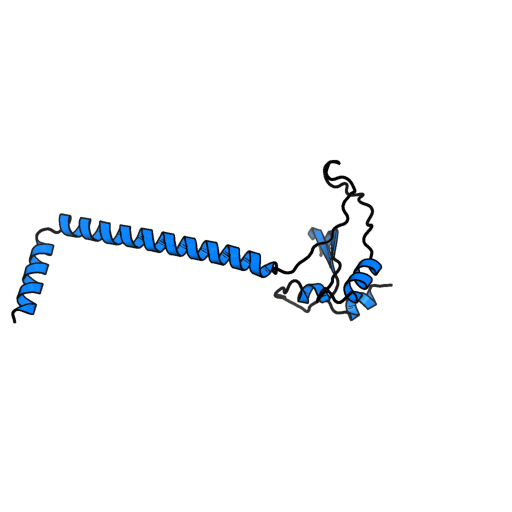22 ASN A O 1
ATOM 911 N N . GLY A 1 123 ? 6.879 3.454 -20.158 1.00 87.44 123 GLY A N 1
ATOM 912 C CA . GLY A 1 123 ? 7.287 2.366 -21.039 1.00 87.44 123 GLY A CA 1
ATOM 913 C C . GLY A 1 123 ? 7.865 1.238 -20.198 1.00 87.44 123 GLY A C 1
ATOM 914 O O . GLY A 1 123 ? 8.750 1.492 -19.386 1.00 87.44 123 GLY A O 1
A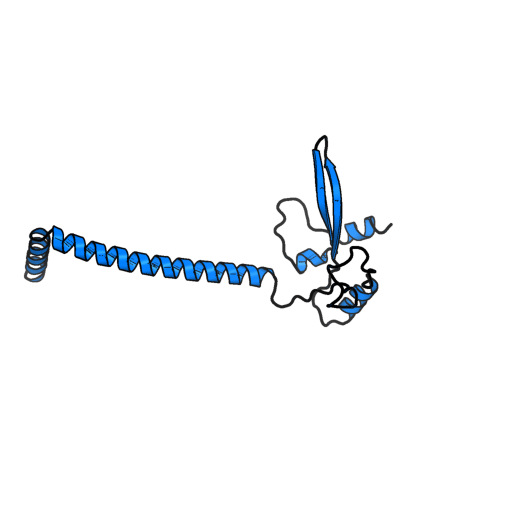TOM 915 N N . ALA A 1 124 ? 7.364 0.021 -20.368 1.00 87.44 124 ALA A N 1
ATOM 916 C CA . ALA A 1 124 ? 7.814 -1.146 -19.621 1.00 87.44 124 ALA A CA 1
ATOM 917 C C . ALA A 1 124 ? 7.750 -2.407 -20.483 1.00 87.44 124 ALA A C 1
ATOM 919 O O . ALA A 1 124 ? 7.081 -2.410 -21.519 1.00 87.44 124 ALA A O 1
ATOM 920 N N . ASP A 1 125 ? 8.435 -3.457 -20.040 1.00 88.38 125 ASP A N 1
ATOM 921 C CA . ASP A 1 125 ? 8.360 -4.782 -20.649 1.00 88.38 125 ASP A CA 1
ATOM 922 C C . ASP A 1 125 ? 7.090 -5.538 -20.165 1.00 88.38 125 ASP A C 1
ATOM 924 O O . ASP A 1 125 ? 6.529 -5.191 -19.116 1.00 88.38 125 ASP A O 1
ATOM 928 N N . PRO A 1 126 ? 6.602 -6.560 -20.898 1.00 87.44 126 PRO A N 1
ATOM 929 C CA . PRO A 1 126 ? 5.435 -7.369 -20.518 1.00 87.44 126 PRO A CA 1
ATOM 930 C C . PRO A 1 126 ? 5.526 -7.994 -19.125 1.00 87.44 126 PRO A C 1
ATOM 932 O O . PRO A 1 126 ? 4.518 -8.128 -18.434 1.00 87.44 126 PRO A O 1
ATOM 935 N N . GLU A 1 127 ? 6.737 -8.325 -18.681 1.00 87.19 127 GLU A N 1
ATOM 936 C CA . GLU A 1 127 ? 7.007 -8.904 -17.366 1.00 87.19 127 GLU A CA 1
ATOM 937 C C . GLU A 1 127 ? 6.653 -7.961 -16.205 1.00 87.19 127 GLU A C 1
ATOM 939 O O . GLU A 1 127 ? 6.544 -8.411 -15.062 1.00 87.19 127 GLU A O 1
ATOM 944 N N . LEU A 1 128 ? 6.405 -6.670 -16.466 1.00 86.50 128 LEU A N 1
ATOM 945 C CA . LEU A 1 128 ? 5.955 -5.735 -15.438 1.00 86.50 128 LEU A CA 1
ATOM 946 C C . LEU A 1 128 ? 4.670 -6.214 -14.748 1.00 86.50 128 LEU A C 1
ATOM 948 O O . LEU A 1 128 ? 4.566 -6.054 -13.536 1.00 86.50 128 LEU A O 1
ATOM 952 N N . SER A 1 129 ? 3.720 -6.826 -15.466 1.00 84.00 129 SER A N 1
ATOM 953 C CA . SER A 1 129 ? 2.472 -7.312 -14.855 1.00 84.00 129 SER A CA 1
ATOM 954 C C . SER A 1 129 ? 2.673 -8.552 -13.975 1.00 84.00 129 SER A C 1
ATOM 956 O O . SER A 1 129 ? 1.859 -8.817 -13.091 1.00 84.00 129 SER A O 1
ATOM 958 N N . LEU A 1 130 ? 3.773 -9.292 -14.167 1.00 84.31 130 LEU A N 1
ATOM 959 C CA . LEU A 1 130 ? 4.166 -10.407 -13.300 1.00 84.31 130 LEU A CA 1
ATOM 960 C C . LEU A 1 130 ? 4.778 -9.907 -11.984 1.00 84.31 130 LEU A C 1
ATOM 962 O O . LEU A 1 130 ? 4.595 -10.537 -10.944 1.00 84.31 130 LEU A O 1
ATOM 966 N N . ILE A 1 131 ? 5.491 -8.777 -12.034 1.00 84.00 131 ILE A N 1
ATOM 967 C CA . ILE A 1 131 ? 6.135 -8.145 -10.873 1.00 84.00 131 ILE A CA 1
ATOM 968 C C . ILE A 1 131 ? 5.128 -7.293 -10.087 1.00 84.00 131 ILE A C 1
ATOM 970 O O . ILE A 1 131 ? 5.058 -7.384 -8.864 1.00 84.00 131 ILE A O 1
ATOM 974 N N . PHE A 1 132 ? 4.329 -6.491 -10.791 1.00 81.38 132 PHE A N 1
ATOM 975 C CA . PHE A 1 132 ? 3.276 -5.641 -10.243 1.00 81.38 132 PHE A CA 1
ATOM 976 C C . PHE A 1 132 ? 1.926 -6.056 -10.832 1.00 81.38 132 PHE A C 1
ATOM 978 O O . PHE A 1 132 ? 1.474 -5.461 -11.816 1.00 81.38 132 PHE A O 1
ATOM 985 N N . PRO A 1 133 ? 1.266 -7.071 -10.247 1.00 77.31 133 PRO A N 1
ATOM 986 C CA . PRO A 1 133 ? -0.040 -7.502 -10.713 1.00 77.31 133 PRO A CA 1
ATOM 987 C C . PRO A 1 133 ? -1.042 -6.358 -10.550 1.00 77.31 133 PRO A C 1
ATOM 989 O O . PRO A 1 133 ? -1.349 -5.924 -9.440 1.00 77.31 133 PRO A O 1
ATOM 992 N N . ALA A 1 134 ? -1.544 -5.866 -11.678 1.00 78.50 134 ALA A N 1
ATOM 993 C CA . ALA A 1 134 ? -2.569 -4.841 -11.730 1.00 78.50 134 ALA A CA 1
ATOM 994 C C . ALA A 1 134 ? -3.867 -5.443 -12.272 1.00 78.50 134 ALA A C 1
ATOM 996 O O . ALA A 1 134 ? -3.868 -6.148 -13.281 1.00 78.50 134 ALA A O 1
ATOM 997 N N . ASP A 1 135 ? -4.989 -5.129 -11.625 1.00 83.12 135 ASP A N 1
ATOM 998 C CA . ASP A 1 135 ? -6.302 -5.482 -12.155 1.00 83.12 135 ASP A CA 1
ATOM 999 C C . ASP A 1 135 ? -6.618 -4.597 -13.368 1.00 83.12 135 ASP A C 1
ATOM 1001 O O . ASP A 1 135 ? -6.832 -3.385 -13.258 1.00 83.12 135 ASP A O 1
ATOM 1005 N N . ILE A 1 136 ? -6.658 -5.211 -14.548 1.00 86.50 136 ILE A N 1
ATOM 1006 C CA . ILE A 1 136 ? -6.998 -4.521 -15.791 1.00 86.50 136 ILE A CA 1
ATOM 1007 C C . ILE A 1 136 ? -8.510 -4.296 -15.842 1.00 86.50 136 ILE A C 1
ATOM 1009 O O . ILE A 1 136 ? -9.279 -5.235 -16.038 1.00 86.50 136 ILE A O 1
ATOM 1013 N N . ASP A 1 137 ? -8.946 -3.036 -15.751 1.00 91.00 137 ASP A N 1
ATOM 1014 C CA . ASP A 1 137 ? -10.368 -2.690 -15.918 1.00 91.00 137 ASP A CA 1
ATOM 1015 C C . ASP A 1 137 ? -10.865 -3.032 -17.335 1.00 91.00 137 ASP A C 1
ATOM 1017 O O . ASP A 1 137 ? -11.982 -3.519 -17.524 1.00 91.00 137 ASP A O 1
ATOM 1021 N N . ARG A 1 138 ? -10.034 -2.786 -18.363 1.00 89.81 138 ARG A N 1
ATOM 1022 C CA . ARG A 1 138 ? -10.370 -3.052 -19.773 1.00 89.81 138 ARG A CA 1
ATOM 1023 C C . ARG A 1 138 ? -9.156 -3.404 -20.622 1.00 89.81 138 ARG A C 1
ATOM 1025 O O . ARG A 1 138 ? -8.151 -2.705 -20.586 1.00 89.81 138 ARG A O 1
ATOM 1032 N N . GLY A 1 139 ? -9.325 -4.389 -21.505 1.00 89.81 139 GLY A N 1
ATOM 1033 C CA . GLY A 1 139 ? -8.332 -4.751 -22.516 1.00 89.81 139 GLY A CA 1
ATOM 1034 C C . GLY A 1 139 ? -7.520 -5.980 -22.123 1.00 89.81 139 GLY A C 1
ATOM 1035 O O . GLY A 1 139 ? -8.083 -6.958 -21.637 1.00 89.81 139 GLY A O 1
ATOM 1036 N N . ARG A 1 140 ? -6.218 -5.937 -22.401 1.00 88.75 140 ARG A N 1
ATOM 1037 C CA . ARG A 1 140 ? -5.241 -6.979 -22.073 1.00 88.75 140 ARG A CA 1
ATOM 1038 C C . ARG A 1 140 ? -3.920 -6.332 -21.671 1.00 88.75 140 ARG A C 1
ATOM 1040 O O . ARG A 1 140 ? -3.685 -5.182 -22.042 1.00 88.75 140 ARG A O 1
ATOM 1047 N N . ASP A 1 141 ? -3.074 -7.097 -20.993 1.00 87.50 141 ASP A N 1
ATOM 1048 C CA . ASP A 1 141 ? -1.701 -6.693 -20.705 1.00 87.50 141 ASP A CA 1
ATOM 1049 C C . ASP A 1 141 ? -0.872 -6.531 -21.983 1.00 87.50 141 ASP A C 1
ATOM 1051 O O . ASP A 1 141 ? -1.242 -6.999 -23.074 1.00 87.50 141 ASP A O 1
ATOM 1055 N N . LEU A 1 142 ? 0.270 -5.863 -21.811 1.00 87.12 142 LEU A N 1
ATOM 1056 C CA . LEU A 1 142 ? 1.318 -5.775 -22.816 1.00 87.12 142 LEU A CA 1
ATOM 1057 C C . LEU A 1 142 ? 1.797 -7.191 -23.171 1.00 87.12 142 LEU A C 1
ATOM 1059 O O . LEU A 1 142 ? 2.012 -8.011 -22.284 1.00 87.12 142 LEU A O 1
ATOM 1063 N N . ALA A 1 143 ? 1.947 -7.485 -24.460 1.00 86.56 143 ALA A N 1
ATOM 1064 C CA . ALA A 1 143 ? 2.470 -8.764 -24.933 1.00 86.56 143 ALA A CA 1
ATOM 1065 C C . ALA A 1 143 ? 3.802 -8.568 -25.663 1.00 86.56 143 ALA A C 1
ATOM 1067 O O . ALA A 1 143 ? 4.046 -7.503 -26.232 1.00 86.56 143 ALA A O 1
ATOM 1068 N N . ASP A 1 144 ? 4.618 -9.621 -25.740 1.00 84.94 144 ASP A N 1
ATOM 1069 C CA . ASP A 1 144 ? 5.909 -9.599 -26.452 1.00 84.94 144 ASP A CA 1
ATOM 1070 C C . ASP A 1 144 ? 5.766 -9.116 -27.904 1.00 84.94 144 ASP A C 1
ATOM 1072 O O . ASP A 1 144 ? 6.582 -8.344 -28.408 1.00 84.94 144 ASP A O 1
ATOM 1076 N N . SER A 1 145 ? 4.663 -9.493 -28.563 1.00 84.50 145 SER A N 1
ATOM 1077 C CA . SER A 1 145 ? 4.358 -9.062 -29.930 1.00 84.50 145 SER A CA 1
ATOM 1078 C C . SER A 1 145 ? 4.195 -7.548 -30.070 1.00 84.50 145 SER A C 1
ATOM 1080 O O . SER A 1 145 ? 4.440 -7.004 -31.146 1.00 84.50 145 SER A O 1
ATOM 1082 N N . ASP A 1 146 ? 3.749 -6.868 -29.009 1.00 84.38 146 ASP A N 1
ATOM 1083 C CA . ASP A 1 146 ? 3.608 -5.414 -29.016 1.00 84.38 146 ASP A CA 1
ATOM 1084 C C . ASP A 1 146 ? 5.000 -4.769 -28.990 1.00 84.38 146 ASP A C 1
ATOM 1086 O O . ASP A 1 146 ? 5.270 -3.874 -29.786 1.00 84.38 146 ASP A O 1
ATOM 1090 N N . VAL A 1 147 ? 5.923 -5.280 -28.170 1.00 82.25 147 VAL A N 1
ATOM 1091 C CA . VAL A 1 147 ? 7.304 -4.773 -28.093 1.00 82.25 147 VAL A CA 1
ATOM 1092 C C . VAL A 1 147 ? 8.035 -4.954 -29.426 1.00 82.25 147 VAL A C 1
ATOM 1094 O O . VAL A 1 147 ? 8.624 -4.006 -29.950 1.00 82.25 147 VAL A O 1
ATOM 1097 N N . GLU A 1 148 ? 7.943 -6.141 -30.030 1.00 79.00 148 GLU A N 1
ATOM 1098 C CA . GLU A 1 148 ? 8.593 -6.438 -31.313 1.00 79.00 148 GLU A CA 1
ATOM 1099 C C . GLU A 1 148 ? 8.046 -5.591 -32.471 1.00 79.00 148 GLU A C 1
ATOM 1101 O O . GLU A 1 148 ? 8.797 -5.184 -33.360 1.00 79.00 148 GLU A O 1
ATOM 1106 N N . SER A 1 149 ? 6.742 -5.290 -32.468 1.00 74.81 149 SER A N 1
ATOM 1107 C CA . SER A 1 149 ? 6.116 -4.502 -33.533 1.00 74.81 149 SER A CA 1
ATOM 1108 C C . SER A 1 149 ? 6.526 -3.024 -33.518 1.00 74.81 149 SER A C 1
ATOM 1110 O O . SER A 1 149 ? 6.419 -2.371 -34.561 1.00 74.81 149 SER A O 1
ATOM 1112 N N . TYR A 1 150 ? 6.967 -2.493 -32.374 1.00 64.75 150 TYR A N 1
ATOM 1113 C CA . TYR A 1 150 ? 7.376 -1.092 -32.211 1.00 64.75 150 TYR A CA 1
ATOM 1114 C C . TYR A 1 150 ? 8.901 -0.889 -32.171 1.00 64.75 150 TYR A C 1
ATOM 1116 O O . TYR A 1 150 ? 9.353 0.252 -32.213 1.00 64.75 150 TYR A O 1
ATOM 1124 N N . ALA A 1 151 ? 9.703 -1.960 -32.163 1.00 57.53 151 ALA A N 1
ATOM 1125 C CA . ALA A 1 151 ? 11.170 -1.909 -32.152 1.00 57.53 151 ALA A CA 1
ATOM 1126 C C . ALA A 1 151 ? 11.815 -1.530 -33.512 1.00 57.53 151 ALA A 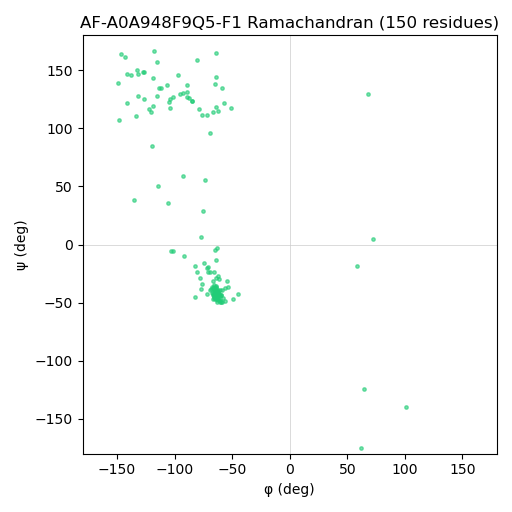C 1
ATOM 1128 O O . ALA A 1 151 ? 12.928 -1.969 -33.809 1.00 57.53 151 ALA A O 1
ATOM 1129 N N . LYS A 1 152 ? 11.129 -0.751 -34.362 1.00 38.78 152 LYS A N 1
ATOM 1130 C CA . LYS A 1 152 ? 11.561 -0.440 -35.734 1.00 38.78 152 LYS A CA 1
ATOM 1131 C C . LYS A 1 152 ? 11.763 1.045 -35.999 1.00 38.78 152 LYS A C 1
ATOM 1133 O O . LYS A 1 152 ? 10.887 1.839 -35.596 1.00 38.78 152 LYS A O 1
#